Protein AF-A0A958V3P3-F1 (afdb_monomer)

Foldseek 3Di:
DVVVVVPPPPPDDFPADFDAQPCCVPVNTDPPDDLVSLCVGCPVCSVVSVVPTDGDPDD

Secondary structure (DSSP, 8-state):
--GGGG-TTS-----PPP---TTHHHH----S--HHHHHHHHGGGHHHHHHT-------

Mean predicted aligned error: 5.37 Å

Solvent-accessible surface area (backbone atoms only — not comparable to full-atom values): 4152 Å² total; per-residue (Å²): 136,69,74,79,71,72,52,86,79,68,76,80,79,70,82,68,77,89,74,72,49,94,57,28,92,80,74,47,84,77,79,95,65,57,73,65,55,45,39,74,49,46,44,89,47,34,63,61,55,58,72,70,53,74,78,81,83,85,127

Structure (mmCIF, N/CA/C/O backbone):
data_AF-A0A958V3P3-F1
#
_entry.id   AF-A0A958V3P3-F1
#
loop_
_atom_site.group_PDB
_atom_site.id
_atom_site.type_symbol
_atom_site.label_atom_id
_atom_site.label_alt_id
_atom_site.label_comp_id
_atom_site.label_asym_id
_atom_site.label_entity_id
_atom_site.label_seq_id
_atom_site.pdbx_PDB_ins_code
_atom_site.Cartn_x
_atom_site.Cartn_y
_atom_site.Cartn_z
_atom_site.occupancy
_atom_site.B_iso_or_equiv
_atom_site.auth_seq_id
_atom_site.auth_comp_id
_atom_site.auth_asym_id
_atom_site.auth_atom_id
_atom_site.pdbx_PDB_model_num
ATOM 1 N N . ASP A 1 1 ? -7.689 20.989 16.371 1.00 67.94 1 ASP A N 1
ATOM 2 C CA . ASP A 1 1 ? -7.200 20.060 17.407 1.00 67.94 1 ASP A CA 1
ATOM 3 C C . ASP A 1 1 ? -7.352 18.642 16.861 1.00 67.94 1 ASP A C 1
ATOM 5 O O . ASP A 1 1 ? -8.440 18.324 16.404 1.00 67.94 1 ASP A O 1
ATOM 9 N N . LEU A 1 2 ? -6.272 17.854 16.778 1.00 74.19 2 LEU A N 1
ATOM 10 C CA . LEU A 1 2 ? -6.239 16.545 16.089 1.00 74.19 2 LEU A CA 1
ATOM 11 C C . LEU A 1 2 ? -6.171 15.358 17.065 1.00 74.19 2 LEU A C 1
ATOM 13 O O . LEU A 1 2 ? -5.754 14.262 16.694 1.00 74.19 2 LEU A O 1
ATOM 17 N N . ARG A 1 3 ? -6.574 15.555 18.328 1.00 77.69 3 ARG A N 1
ATOM 18 C CA . ARG A 1 3 ? -6.536 14.501 19.359 1.00 77.69 3 ARG A CA 1
ATOM 19 C C . ARG A 1 3 ? -7.359 13.265 18.976 1.00 77.69 3 ARG A C 1
ATOM 21 O O . ARG A 1 3 ? -7.062 12.174 19.447 1.00 77.69 3 ARG A O 1
ATOM 28 N N . CYS A 1 4 ? -8.339 13.411 18.084 1.00 73.19 4 CYS A N 1
ATOM 29 C CA . CYS A 1 4 ? -9.116 12.305 17.524 1.00 73.19 4 CYS A CA 1
ATOM 30 C C . CYS A 1 4 ? -8.273 11.284 16.732 1.00 73.19 4 CYS A C 1
ATOM 32 O O . CYS A 1 4 ? -8.677 10.129 16.637 1.00 73.19 4 CYS A O 1
ATOM 34 N N . LEU A 1 5 ? -7.096 11.665 16.218 1.00 74.62 5 LEU A N 1
ATOM 35 C CA . LEU A 1 5 ? -6.211 10.787 15.439 1.00 74.62 5 LEU A CA 1
ATOM 36 C C . LEU A 1 5 ? -5.270 9.930 16.302 1.00 74.62 5 LEU A C 1
ATOM 38 O O . LEU A 1 5 ? -4.643 9.009 15.790 1.00 74.62 5 LEU A O 1
ATOM 42 N N . ILE A 1 6 ? -5.170 10.202 17.610 1.00 80.69 6 ILE A N 1
ATOM 43 C CA . ILE A 1 6 ? -4.316 9.432 18.535 1.00 80.69 6 ILE A CA 1
ATOM 44 C C . ILE A 1 6 ? -4.866 8.022 18.791 1.00 80.69 6 ILE A C 1
ATOM 46 O O . ILE A 1 6 ? -4.119 7.113 19.154 1.00 80.69 6 ILE A O 1
ATOM 50 N N . ASN A 1 7 ? -6.171 7.814 18.605 1.00 79.75 7 ASN A N 1
ATOM 51 C CA . ASN A 1 7 ? -6.785 6.521 18.862 1.00 79.75 7 ASN A CA 1
ATOM 52 C C . ASN A 1 7 ? -6.569 5.548 17.691 1.00 79.75 7 ASN A C 1
ATOM 54 O O . ASN A 1 7 ? -7.415 5.425 16.809 1.00 79.75 7 ASN A O 1
ATOM 58 N N . ALA A 1 8 ? -5.480 4.779 17.737 1.00 72.06 8 ALA A N 1
ATOM 59 C CA . ALA A 1 8 ? -5.186 3.728 16.756 1.00 72.06 8 ALA A CA 1
ATOM 60 C C . ALA A 1 8 ? -6.252 2.610 16.690 1.00 72.06 8 ALA A C 1
ATOM 62 O O . ALA A 1 8 ? -6.314 1.872 15.712 1.00 72.06 8 ALA A O 1
ATOM 63 N N . LYS A 1 9 ? -7.113 2.482 17.711 1.00 72.12 9 LYS A N 1
ATOM 64 C CA . LYS A 1 9 ? -8.220 1.514 17.759 1.00 72.12 9 LYS A CA 1
ATOM 65 C C . LYS A 1 9 ? -9.558 2.085 17.288 1.00 72.12 9 LYS A C 1
ATOM 67 O O . LYS A 1 9 ? -10.574 1.421 17.463 1.00 72.12 9 LYS A O 1
ATOM 72 N N . SER A 1 10 ? -9.600 3.281 16.692 1.00 73.88 10 SER A N 1
ATOM 73 C CA . SER A 1 10 ? -10.874 3.924 16.329 1.00 73.88 10 SER A CA 1
ATOM 74 C C . SER A 1 10 ? -11.685 3.180 15.255 1.00 73.88 10 SER A C 1
ATOM 76 O O . SER A 1 10 ? -12.760 3.654 14.905 1.00 73.88 10 SER A O 1
ATOM 78 N N . GL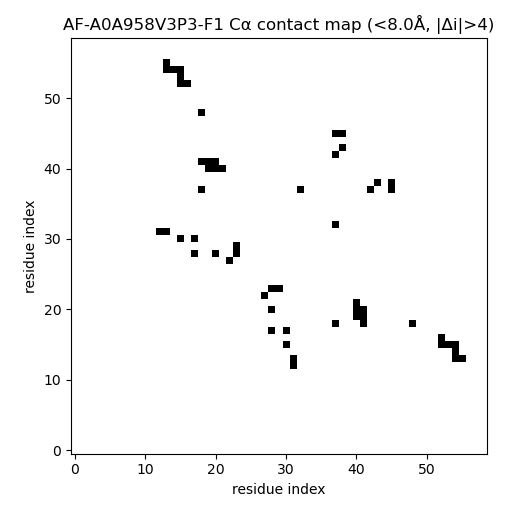Y A 1 11 ? -11.189 2.056 14.717 1.00 70.81 11 GLY A N 1
ATOM 79 C CA . GLY A 1 11 ? -11.906 1.220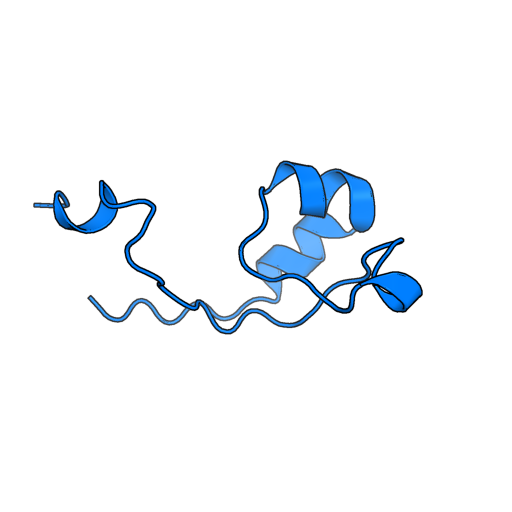 13.750 1.00 70.81 11 GLY A CA 1
ATOM 80 C C . GLY A 1 11 ? -12.252 1.955 12.457 1.00 70.81 11 GLY A C 1
ATOM 81 O O . GLY A 1 11 ? -13.235 1.611 11.809 1.00 70.81 11 GLY A O 1
ATOM 82 N N . LYS A 1 12 ? -11.498 3.010 12.112 1.00 75.94 12 LYS A N 1
ATOM 83 C CA . LYS A 1 12 ? -11.783 3.828 10.933 1.00 75.94 12 LYS A CA 1
ATOM 84 C C . LYS A 1 12 ? -11.500 2.997 9.685 1.00 75.94 12 LYS A C 1
ATOM 86 O O . LYS A 1 12 ? -10.366 2.582 9.464 1.00 75.94 12 LYS A O 1
ATOM 91 N N . VAL A 1 13 ? -12.542 2.761 8.899 1.00 77.31 13 VAL A N 1
ATOM 92 C CA .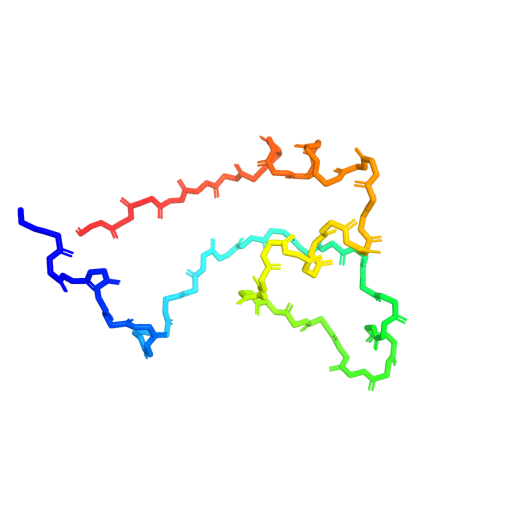 VAL A 1 13 ? -12.458 2.057 7.620 1.00 77.31 13 VAL A CA 1
ATOM 93 C C . VAL A 1 13 ? -12.348 3.108 6.523 1.00 77.31 13 VAL A C 1
ATOM 95 O O . VAL A 1 13 ? -13.208 3.980 6.417 1.00 77.31 13 VAL A O 1
ATOM 98 N N . TYR A 1 14 ? -11.273 3.053 5.738 1.00 81.06 14 TYR A N 1
ATOM 99 C CA . TYR A 1 14 ? -10.993 4.034 4.682 1.00 81.06 14 TYR A CA 1
ATOM 100 C C . TYR A 1 14 ? -11.553 3.635 3.309 1.00 81.06 14 TYR A C 1
ATOM 102 O O . TYR A 1 14 ? -11.452 4.420 2.375 1.00 81.06 14 TYR A O 1
ATOM 110 N N . GLY A 1 15 ? -12.129 2.433 3.171 1.00 84.75 15 GLY A N 1
ATOM 111 C CA . GLY A 1 15 ? -12.768 1.987 1.925 1.00 84.75 15 GLY A CA 1
ATOM 112 C C . GLY A 1 15 ? -11.817 1.902 0.725 1.00 84.75 15 GLY A C 1
ATOM 113 O O . GLY A 1 15 ? -12.251 2.067 -0.414 1.00 84.75 15 GLY A O 1
ATOM 114 N N . LEU A 1 16 ? -10.520 1.683 0.975 1.00 90.00 16 LEU A N 1
ATOM 115 C CA . LEU A 1 16 ? -9.506 1.591 -0.075 1.00 90.00 16 LEU A CA 1
ATOM 116 C C . LEU A 1 16 ? -9.771 0.394 -0.990 1.00 90.00 16 LEU A C 1
ATOM 118 O O . LEU A 1 16 ? -10.239 -0.657 -0.548 1.00 90.00 16 LEU A O 1
ATOM 122 N N . GLN A 1 17 ? -9.429 0.545 -2.267 1.00 92.69 17 GLN A N 1
ATOM 123 C CA . GLN A 1 17 ? -9.530 -0.551 -3.222 1.00 92.69 17 GLN A CA 1
ATOM 124 C C . GLN A 1 17 ? -8.531 -1.660 -2.857 1.00 92.69 17 GLN A C 1
ATOM 126 O O . GLN A 1 17 ? -7.402 -1.347 -2.494 1.00 92.69 17 GLN A O 1
ATOM 131 N N . PRO A 1 18 ? -8.893 -2.948 -2.958 1.00 93.12 18 PRO A N 1
ATOM 132 C CA . PRO A 1 18 ? -7.956 -4.029 -2.680 1.00 93.12 18 PRO A CA 1
ATOM 133 C C . PRO A 1 18 ? -6.735 -4.012 -3.607 1.00 93.12 18 PRO A C 1
ATOM 135 O O . PRO A 1 18 ? -6.842 -3.686 -4.789 1.00 93.12 18 PRO A O 1
ATOM 138 N N . TYR A 1 19 ? -5.590 -4.425 -3.069 1.00 93.44 19 TYR A N 1
ATOM 139 C CA . TYR A 1 19 ? -4.342 -4.648 -3.804 1.00 93.44 19 TYR A CA 1
ATOM 140 C C . TYR A 1 19 ? -3.906 -6.112 -3.681 1.00 93.44 19 TYR A C 1
ATOM 142 O O . TYR A 1 19 ? -4.460 -6.874 -2.877 1.00 93.44 19 TYR A O 1
ATOM 150 N N . ILE A 1 20 ? -2.932 -6.536 -4.483 1.00 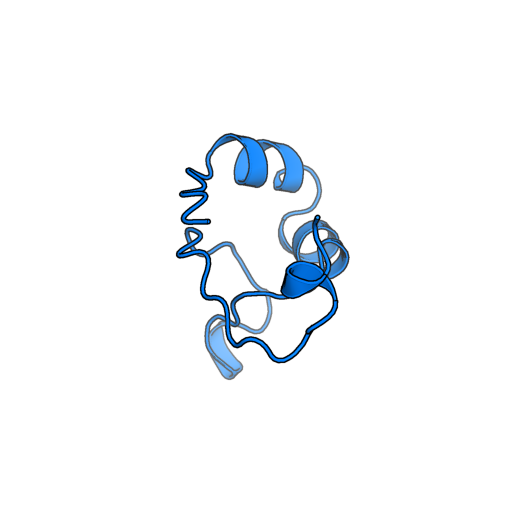93.00 20 ILE A N 1
ATOM 151 C CA . ILE A 1 20 ? -2.456 -7.919 -4.479 1.00 93.00 20 ILE A CA 1
ATOM 152 C C . ILE A 1 20 ? -1.727 -8.177 -3.164 1.00 93.00 20 ILE A C 1
ATOM 154 O O . ILE A 1 20 ? -0.705 -7.572 -2.895 1.00 93.00 20 ILE A O 1
ATOM 158 N N . GLN A 1 21 ? -2.216 -9.117 -2.357 1.00 94.81 21 GLN A N 1
ATOM 159 C CA . GLN A 1 21 ? -1.514 -9.606 -1.167 1.00 94.81 21 GLN A CA 1
ATOM 160 C C . GLN A 1 21 ? -1.149 -11.073 -1.379 1.00 94.81 21 GLN A C 1
ATOM 162 O O . GLN A 1 21 ? -2.025 -11.892 -1.665 1.00 94.81 21 GLN A O 1
ATOM 167 N N . VAL A 1 22 ? 0.123 -11.442 -1.206 1.00 91.25 22 VAL A N 1
ATOM 168 C CA . VAL A 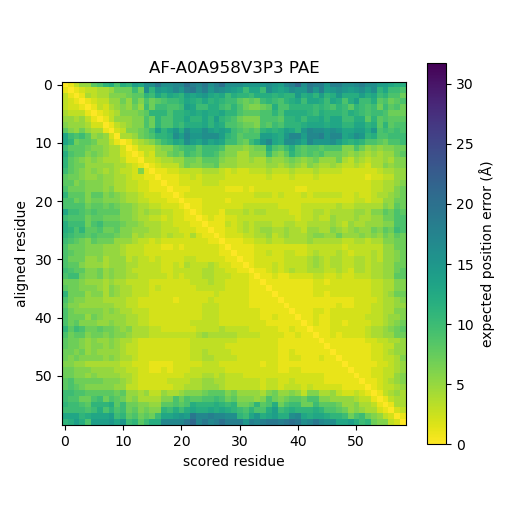1 22 ? 0.616 -12.801 -1.527 1.00 91.25 22 VAL A CA 1
ATOM 169 C C . VAL A 1 22 ? -0.070 -13.911 -0.723 1.00 91.25 22 VAL A C 1
ATOM 171 O O . VAL A 1 22 ? -0.179 -15.041 -1.190 1.00 91.25 22 VAL A O 1
ATOM 174 N N . PHE A 1 23 ? -0.584 -13.590 0.467 1.00 90.44 23 PHE A N 1
ATOM 175 C CA . PHE A 1 23 ? -1.298 -14.536 1.328 1.00 90.44 23 PHE A CA 1
ATOM 176 C C . PHE A 1 23 ? -2.826 -14.453 1.213 1.00 90.44 23 PHE A C 1
ATOM 178 O O . PHE A 1 23 ? -3.520 -15.214 1.889 1.00 90.44 23 PHE A O 1
ATOM 185 N N . SER A 1 24 ? -3.362 -13.588 0.344 1.00 91.44 24 SER A N 1
ATOM 186 C CA . SER A 1 24 ? -4.812 -13.367 0.215 1.00 91.44 24 SER A CA 1
ATOM 187 C C . SER A 1 24 ? -5.601 -14.632 -0.120 1.00 91.44 24 SER A C 1
ATOM 189 O O . SER A 1 24 ? -6.712 -14.808 0.370 1.00 91.44 24 SER A O 1
ATOM 191 N N . SER A 1 25 ? -5.017 -15.566 -0.873 1.00 91.25 25 SER A N 1
ATOM 192 C CA . SER A 1 25 ? -5.644 -16.855 -1.194 1.00 91.25 25 SER A CA 1
ATOM 193 C C . SER A 1 25 ? -5.879 -17.749 0.029 1.00 91.25 25 SER A C 1
ATOM 195 O O . SER A 1 25 ? -6.740 -18.625 -0.010 1.00 91.25 25 SER A O 1
ATOM 197 N N . LYS A 1 26 ? -5.126 -17.539 1.117 1.00 94.50 26 LYS A N 1
ATOM 198 C CA . LYS A 1 26 ? -5.207 -18.332 2.349 1.00 94.50 26 LYS A CA 1
ATOM 199 C C . LYS A 1 26 ? -6.007 -17.640 3.451 1.00 94.50 26 LYS A C 1
ATOM 201 O O . LYS A 1 26 ? -6.719 -18.323 4.180 1.00 94.50 26 LYS A O 1
ATOM 206 N N . ILE A 1 27 ? -5.847 -16.325 3.607 1.00 92.50 27 ILE A N 1
ATOM 207 C CA . ILE A 1 27 ? -6.415 -15.562 4.737 1.00 92.50 27 ILE A CA 1
ATOM 208 C C . ILE A 1 27 ? -7.418 -14.481 4.317 1.00 92.50 27 ILE A C 1
ATOM 210 O O . ILE A 1 27 ? -7.976 -13.809 5.178 1.00 92.50 27 ILE A O 1
ATOM 214 N N . GLY A 1 28 ? -7.679 -14.333 3.017 1.00 92.44 28 GLY A N 1
ATOM 215 C CA . GLY A 1 28 ? -8.457 -13.222 2.477 1.00 92.44 28 GLY A CA 1
ATOM 216 C C . GLY A 1 28 ? -7.651 -11.924 2.399 1.00 92.44 28 GLY A C 1
ATOM 217 O O . GLY A 1 28 ? -6.481 -11.866 2.775 1.00 92.44 28 GLY A O 1
ATOM 218 N N . PHE A 1 29 ? -8.283 -10.878 1.871 1.00 92.69 29 PHE A N 1
ATOM 219 C CA . PHE A 1 29 ? -7.707 -9.536 1.860 1.00 92.69 29 PHE A CA 1
ATOM 220 C C . PHE A 1 29 ? -7.797 -8.910 3.255 1.00 92.69 29 PHE A C 1
ATOM 222 O O . PHE A 1 29 ? -8.851 -8.961 3.890 1.00 92.69 29 PHE A O 1
ATOM 229 N N . ILE A 1 30 ? -6.705 -8.300 3.712 1.00 91.06 30 ILE A N 1
ATOM 230 C CA . ILE A 1 30 ? -6.652 -7.583 4.988 1.00 91.06 30 ILE A CA 1
ATOM 231 C C . ILE A 1 30 ? -6.459 -6.096 4.701 1.00 91.06 30 ILE A C 1
ATOM 233 O O . ILE A 1 30 ? -5.443 -5.681 4.140 1.00 91.06 30 ILE A O 1
ATOM 237 N N . GLU A 1 31 ? -7.442 -5.292 5.090 1.00 89.88 31 GLU A N 1
ATOM 238 C CA . GLU A 1 31 ? -7.397 -3.837 4.965 1.00 89.88 31 GLU A CA 1
ATOM 239 C C . GLU A 1 31 ? -6.626 -3.166 6.114 1.00 89.88 31 GLU A C 1
ATOM 241 O O . GLU A 1 31 ? -6.344 -3.779 7.142 1.00 89.88 31 GLU A O 1
ATOM 246 N N . ASN A 1 32 ? -6.319 -1.873 5.950 1.00 87.50 32 ASN A N 1
ATOM 247 C CA . ASN A 1 32 ? -5.717 -1.021 6.988 1.00 87.50 32 ASN A CA 1
ATOM 248 C C . ASN A 1 32 ? -4.376 -1.546 7.546 1.00 87.50 32 ASN A C 1
ATOM 250 O O . ASN A 1 32 ? -4.038 -1.313 8.707 1.00 87.50 32 ASN A O 1
ATOM 254 N N . LEU A 1 33 ? -3.614 -2.248 6.704 1.00 89.50 33 LEU A N 1
ATOM 255 C CA . LEU A 1 33 ? -2.252 -2.691 6.994 1.00 89.50 33 LEU A CA 1
ATOM 256 C C . LEU A 1 33 ? -1.239 -1.536 6.952 1.00 89.50 33 LEU A C 1
ATOM 258 O O . LEU A 1 33 ? -1.547 -0.420 6.525 1.00 89.50 33 LEU A O 1
ATOM 262 N N . SER A 1 34 ? -0.010 -1.812 7.393 1.00 89.69 34 SER A N 1
ATOM 263 C CA . SER A 1 34 ? 1.078 -0.839 7.340 1.00 89.69 34 SER A CA 1
ATOM 264 C C . SER A 1 34 ? 1.417 -0.484 5.895 1.00 89.69 34 SER A C 1
ATOM 266 O O . SER A 1 34 ? 1.312 -1.304 4.984 1.00 89.69 34 SER A O 1
ATOM 268 N N . ILE A 1 35 ? 1.929 0.728 5.679 1.00 92.69 35 ILE A N 1
ATOM 269 C CA . ILE A 1 35 ? 2.460 1.123 4.370 1.00 92.69 35 ILE A CA 1
ATOM 270 C C . ILE A 1 35 ? 3.614 0.215 3.915 1.00 92.69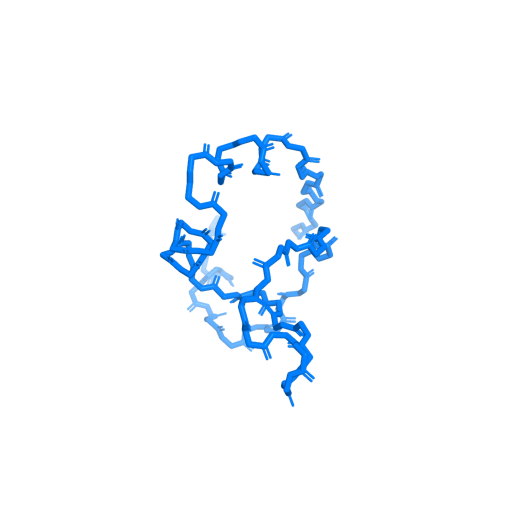 35 ILE A C 1
ATOM 272 O O . ILE A 1 35 ? 3.828 0.031 2.720 1.00 92.69 35 ILE A O 1
ATOM 276 N N . LEU A 1 36 ? 4.334 -0.390 4.867 1.00 94.62 36 LEU A N 1
ATOM 277 C CA . LEU A 1 36 ? 5.375 -1.374 4.579 1.00 94.62 36 LEU A CA 1
ATOM 278 C C . LEU A 1 36 ? 4.798 -2.644 3.952 1.00 94.62 36 LEU A C 1
ATOM 280 O O . LEU A 1 36 ? 5.416 -3.195 3.046 1.00 94.62 36 LEU A O 1
ATOM 284 N N . ASP A 1 37 ? 3.611 -3.076 4.38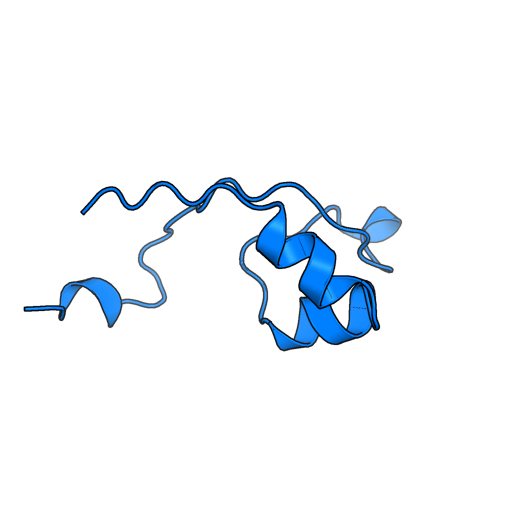8 1.00 93.50 37 ASP A N 1
ATOM 285 C CA . ASP A 1 37 ? 2.938 -4.229 3.794 1.00 93.50 37 ASP A CA 1
ATOM 286 C C . ASP A 1 37 ? 2.618 -3.935 2.326 1.00 93.50 37 ASP A C 1
ATOM 288 O O . ASP A 1 37 ? 3.007 -4.702 1.453 1.00 93.50 37 ASP A O 1
ATOM 292 N N . LEU A 1 38 ? 2.031 -2.771 2.022 1.00 94.69 38 LEU A N 1
ATOM 293 C CA . LEU A 1 38 ? 1.784 -2.357 0.636 1.00 94.69 38 LEU A CA 1
ATOM 294 C C . LEU A 1 38 ? 3.073 -2.362 -0.204 1.00 94.69 38 LEU A C 1
ATOM 296 O O . LEU A 1 38 ? 3.079 -2.900 -1.309 1.00 94.69 38 LEU A O 1
ATOM 300 N N . LEU A 1 39 ? 4.166 -1.790 0.313 1.00 96.00 39 LEU A N 1
ATOM 301 C CA . LEU A 1 39 ? 5.446 -1.727 -0.400 1.00 96.00 39 LEU A CA 1
ATOM 302 C C . LEU A 1 39 ? 6.012 -3.112 -0.717 1.00 96.00 39 LEU A C 1
ATOM 304 O O . LEU A 1 39 ? 6.535 -3.312 -1.808 1.00 96.00 39 LEU A O 1
ATOM 308 N N . PHE A 1 40 ? 5.919 -4.074 0.200 1.00 95.00 40 PHE A N 1
ATOM 309 C CA . PHE A 1 40 ? 6.430 -5.423 -0.050 1.00 95.00 40 PHE A CA 1
ATOM 310 C C . PHE A 1 40 ? 5.515 -6.267 -0.937 1.00 95.00 40 PHE A C 1
ATOM 312 O O . PHE A 1 40 ? 5.992 -7.217 -1.555 1.00 95.00 40 PHE A O 1
ATOM 319 N N . MET A 1 41 ? 4.228 -5.934 -1.007 1.00 95.00 41 MET A N 1
ATOM 320 C CA . MET A 1 41 ? 3.259 -6.670 -1.812 1.00 95.00 41 MET A CA 1
ATOM 321 C C . MET A 1 41 ? 3.154 -6.136 -3.251 1.00 95.00 41 MET A C 1
ATOM 323 O O . MET A 1 41 ? 3.234 -6.918 -4.192 1.00 95.00 41 MET A O 1
ATOM 327 N N . GLU A 1 42 ? 3.027 -4.817 -3.431 1.00 94.56 42 GLU A N 1
ATOM 328 C CA . GLU A 1 42 ? 2.912 -4.155 -4.746 1.00 94.56 42 GLU A CA 1
ATOM 329 C C . GLU A 1 42 ? 4.270 -3.712 -5.319 1.00 94.56 42 GLU A C 1
ATOM 331 O O . GLU A 1 42 ? 4.400 -3.436 -6.515 1.00 94.56 42 GLU A O 1
ATOM 336 N N . GLY A 1 43 ? 5.310 -3.624 -4.483 1.00 94.75 43 GLY A N 1
ATOM 337 C CA . GLY A 1 43 ? 6.652 -3.231 -4.910 1.00 94.75 43 GLY A CA 1
ATOM 338 C C . GLY A 1 43 ? 6.656 -1.861 -5.604 1.00 94.75 43 GLY A C 1
ATOM 339 O O . GLY A 1 43 ? 6.198 -0.873 -5.020 1.00 94.75 43 GLY A O 1
ATOM 340 N N . PRO A 1 44 ? 7.153 -1.761 -6.852 1.00 95.94 44 PRO A N 1
ATOM 341 C CA . PRO A 1 44 ? 7.202 -0.495 -7.584 1.00 95.94 44 PRO A CA 1
ATOM 342 C C . PRO A 1 44 ? 5.812 0.085 -7.902 1.00 95.94 44 PRO A C 1
ATOM 344 O O . PRO A 1 44 ? 5.703 1.288 -8.140 1.00 95.94 44 PRO A O 1
ATOM 347 N N . HIS A 1 45 ? 4.750 -0.727 -7.872 1.00 96.19 45 HIS A N 1
ATOM 348 C CA . HIS A 1 45 ? 3.380 -0.282 -8.147 1.00 96.19 45 HIS A CA 1
ATOM 349 C C . HIS A 1 45 ? 2.686 0.353 -6.936 1.00 96.19 45 HIS A C 1
ATOM 351 O O . HIS A 1 45 ? 1.625 0.956 -7.090 1.00 96.19 45 HIS A O 1
ATOM 357 N N . ALA A 1 46 ? 3.299 0.315 -5.746 1.00 96.25 46 ALA A N 1
ATOM 358 C CA . ALA A 1 46 ? 2.719 0.885 -4.530 1.00 96.25 46 ALA A CA 1
ATOM 359 C C . ALA A 1 46 ? 2.370 2.378 -4.683 1.00 96.25 46 ALA A C 1
ATOM 361 O O . ALA A 1 46 ? 1.322 2.828 -4.224 1.00 96.25 46 ALA A O 1
ATOM 362 N N . MET A 1 47 ? 3.221 3.146 -5.372 1.00 95.94 47 MET A N 1
ATOM 363 C CA . MET A 1 47 ? 2.981 4.568 -5.643 1.00 95.94 47 MET A CA 1
ATOM 364 C C . MET A 1 47 ? 1.748 4.776 -6.532 1.00 95.94 47 MET A C 1
ATOM 366 O O . MET A 1 47 ? 0.895 5.607 -6.224 1.00 95.94 47 MET A O 1
ATOM 370 N N . GLU A 1 48 ? 1.633 4.010 -7.622 1.00 96.75 48 GLU A N 1
ATOM 371 C CA . GLU A 1 48 ? 0.484 4.092 -8.53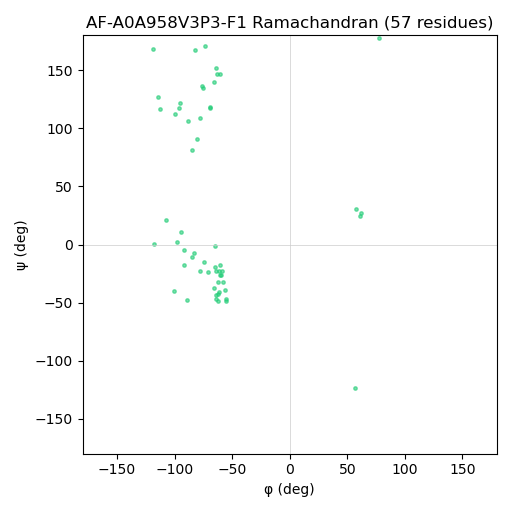0 1.00 96.75 48 GLU A CA 1
ATOM 372 C C . GLU A 1 48 ? -0.810 3.710 -7.806 1.00 96.75 48 GLU A C 1
ATOM 374 O O . GLU A 1 48 ? -1.822 4.401 -7.937 1.00 96.75 48 GLU A O 1
ATOM 379 N N . TYR A 1 49 ? -0.761 2.653 -6.992 1.00 95.44 49 TYR A N 1
ATOM 380 C CA . TYR A 1 49 ? -1.881 2.236 -6.161 1.00 95.44 49 TYR A CA 1
ATOM 381 C C . TYR A 1 49 ? -2.379 3.375 -5.264 1.00 95.44 49 TYR A C 1
ATOM 383 O O . TYR A 1 49 ? -3.581 3.634 -5.247 1.00 95.44 49 TYR A O 1
ATOM 391 N N . LEU A 1 50 ? -1.484 4.075 -4.554 1.00 94.06 50 LEU A N 1
ATOM 392 C CA . LEU A 1 50 ? -1.858 5.162 -3.641 1.00 94.06 50 LEU A CA 1
ATOM 393 C C . LEU A 1 50 ? -2.491 6.344 -4.377 1.00 94.06 50 LEU A C 1
ATOM 395 O O . LEU A 1 50 ? -3.502 6.870 -3.922 1.00 94.06 50 LEU A O 1
ATOM 399 N N . ILE A 1 51 ? -1.926 6.738 -5.523 1.00 94.88 51 ILE A N 1
ATOM 400 C CA . ILE A 1 51 ? -2.446 7.847 -6.341 1.00 94.88 51 ILE A CA 1
ATOM 401 C C . ILE A 1 51 ? -3.863 7.545 -6.849 1.00 94.88 51 ILE A C 1
ATOM 403 O O . ILE A 1 51 ? -4.674 8.456 -6.995 1.00 94.88 51 ILE A O 1
ATOM 407 N N . ARG A 1 52 ? -4.178 6.271 -7.106 1.00 94.62 52 ARG A N 1
ATOM 408 C CA . ARG A 1 52 ? -5.508 5.833 -7.553 1.00 94.62 52 ARG A CA 1
ATOM 409 C C . ARG A 1 52 ? -6.566 5.836 -6.444 1.00 94.62 52 ARG A C 1
ATOM 411 O O . ARG A 1 52 ? -7.748 5.739 -6.770 1.00 94.62 52 ARG A O 1
ATOM 418 N N . GLN A 1 53 ? -6.184 5.924 -5.167 1.00 92.50 53 GLN A N 1
ATOM 419 C CA . GLN A 1 53 ? -7.147 5.879 -4.065 1.00 92.50 53 GLN A CA 1
ATOM 420 C C . GLN A 1 53 ? -7.906 7.200 -3.923 1.00 92.50 53 GLN A C 1
ATOM 422 O O . GLN A 1 53 ? -7.319 8.281 -3.935 1.00 92.50 53 GLN A O 1
ATOM 427 N N . GLN A 1 54 ? -9.218 7.106 -3.712 1.00 88.19 54 GLN A N 1
ATOM 428 C CA . GLN A 1 54 ? -10.051 8.241 -3.323 1.00 88.19 54 GLN A CA 1
ATOM 429 C C . GLN A 1 54 ? -10.277 8.186 -1.812 1.00 88.19 54 GLN A C 1
ATOM 431 O O . GLN A 1 54 ? -10.916 7.267 -1.310 1.00 88.19 54 GLN A O 1
ATOM 436 N N . LEU A 1 55 ? -9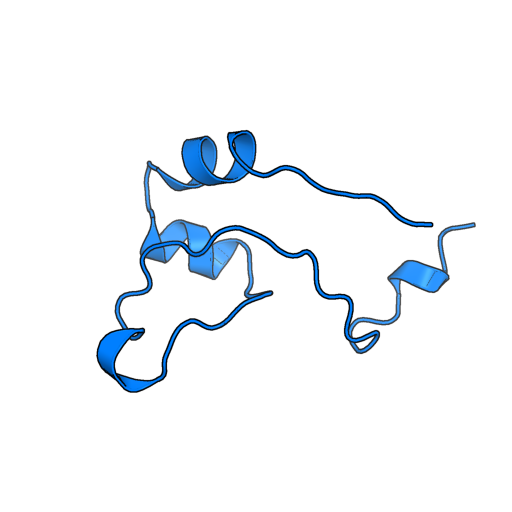.710 9.151 -1.084 1.00 81.56 55 LEU A N 1
ATOM 437 C CA . LEU A 1 55 ? -9.864 9.255 0.366 1.00 81.56 55 LEU A CA 1
ATOM 438 C C . LEU A 1 55 ? -10.990 10.228 0.706 1.00 81.56 55 LEU A C 1
ATOM 440 O O . LEU A 1 55 ? -10.882 11.428 0.447 1.00 81.56 55 LEU A O 1
ATOM 444 N N . GLU A 1 56 ? -12.037 9.726 1.350 1.00 75.31 56 GLU A N 1
ATOM 445 C CA . GLU A 1 56 ? -13.053 10.574 1.965 1.00 75.31 56 GLU A CA 1
ATOM 446 C C . GLU A 1 56 ? -12.642 10.925 3.398 1.00 75.31 56 GLU A C 1
ATOM 448 O O . GLU A 1 56 ? -12.697 10.109 4.323 1.00 75.31 56 GLU A O 1
ATOM 453 N N . PHE A 1 57 ? -12.218 12.172 3.602 1.00 69.25 57 PHE A N 1
ATOM 454 C CA . PHE A 1 57 ? -11.944 12.697 4.936 1.00 69.25 57 PHE A CA 1
ATOM 455 C C . PHE A 1 57 ? -13.230 13.222 5.570 1.00 69.25 57 PHE A C 1
ATOM 457 O O . PHE A 1 57 ? -13.488 14.423 5.591 1.00 69.25 57 PHE A O 1
ATOM 464 N N . ASN A 1 58 ? -14.026 12.309 6.120 1.00 62.09 58 ASN A N 1
ATOM 465 C CA . ASN A 1 58 ? -15.100 12.680 7.034 1.00 62.09 58 ASN A CA 1
ATOM 466 C C . ASN A 1 58 ? -14.462 12.977 8.408 1.00 62.09 58 ASN A C 1
ATOM 468 O O . ASN A 1 58 ? -13.904 12.069 9.051 1.00 62.09 58 ASN A O 1
ATOM 472 N N . PHE A 1 59 ? -14.444 14.263 8.781 1.00 58.53 59 PHE A N 1
ATOM 473 C CA . PHE A 1 59 ? -13.992 14.779 10.080 1.00 58.53 59 PHE A CA 1
ATOM 474 C C . PHE A 1 59 ? -15.173 15.003 11.017 1.00 58.53 59 PHE A C 1
ATOM 476 O O . PHE A 1 59 ? -16.199 15.539 10.544 1.00 58.53 59 PHE A O 1
#

Sequence (59 aa):
DLRCLINAKSGKVYGLQPYIQVFSSKIGFIENLSILDLLFMEGPHAMEYLIRQQLEFNF

Radius of gyration: 13.17 Å; Cα contacts (8 Å, |Δi|>4): 29; chains: 1; bounding box: 22×38×28 Å

pLDDT: mean 86.7, std 9.9, range [58.53, 96.75]